Protein AF-A0A7S3U870-F1 (afdb_monomer_lite)

Radius of gyration: 21.46 Å; chains: 1; bounding box: 46×50×50 Å

Structure (mmCIF, N/CA/C/O backbone):
data_AF-A0A7S3U870-F1
#
_entry.id   AF-A0A7S3U870-F1
#
loop_
_atom_site.group_PDB
_atom_site.id
_atom_site.type_symbol
_atom_site.label_atom_id
_atom_site.label_alt_id
_atom_site.label_comp_id
_atom_site.label_asym_id
_atom_site.label_entity_id
_atom_site.label_seq_id
_atom_site.pdbx_PDB_ins_code
_atom_site.Cartn_x
_atom_site.Cartn_y
_atom_site.Cartn_z
_atom_site.occupancy
_atom_site.B_iso_or_equiv
_atom_site.auth_seq_id
_atom_site.auth_comp_id
_atom_site.auth_asym_id
_atom_site.auth_atom_id
_atom_site.pdbx_PDB_model_num
ATOM 1 N N . ASP A 1 1 ? 4.665 -12.815 10.201 1.00 84.38 1 ASP A N 1
ATOM 2 C CA . ASP A 1 1 ? 4.096 -12.796 8.842 1.00 84.38 1 ASP A CA 1
ATOM 3 C C . ASP A 1 1 ? 3.702 -11.361 8.490 1.00 84.38 1 ASP A C 1
ATOM 5 O O . ASP A 1 1 ? 2.930 -10.759 9.233 1.00 84.38 1 ASP A O 1
ATOM 9 N N . VAL A 1 2 ? 4.294 -10.780 7.438 1.00 92.44 2 VAL A N 1
ATOM 10 C CA . VAL A 1 2 ? 4.095 -9.358 7.076 1.00 92.44 2 VAL A CA 1
ATOM 11 C C . VAL A 1 2 ? 2.660 -9.078 6.617 1.00 92.44 2 VAL A C 1
ATOM 13 O O . VAL A 1 2 ? 2.087 -8.047 6.970 1.00 92.44 2 VAL A O 1
ATOM 16 N N . ILE A 1 3 ? 2.046 -10.013 5.889 1.00 92.00 3 ILE A N 1
ATOM 17 C CA . ILE A 1 3 ? 0.680 -9.870 5.385 1.00 92.00 3 ILE A CA 1
ATOM 18 C C . ILE A 1 3 ? -0.306 -9.880 6.550 1.00 92.00 3 ILE A C 1
ATOM 20 O O . ILE A 1 3 ? -1.163 -9.003 6.618 1.00 92.00 3 ILE A O 1
ATOM 24 N N . ALA A 1 4 ? -0.161 -10.799 7.506 1.00 90.31 4 ALA A N 1
ATOM 25 C CA . ALA A 1 4 ? -1.013 -10.843 8.695 1.00 90.31 4 ALA A CA 1
ATOM 26 C C . ALA A 1 4 ? -0.974 -9.528 9.499 1.00 90.31 4 ALA A C 1
ATOM 28 O O . ALA A 1 4 ? -2.022 -9.035 9.919 1.00 90.31 4 ALA A O 1
ATOM 29 N N . SER A 1 5 ? 0.210 -8.924 9.650 1.00 90.88 5 SER A N 1
ATOM 30 C CA . SER A 1 5 ? 0.380 -7.630 10.330 1.00 90.88 5 SER A CA 1
ATOM 31 C C . SER A 1 5 ? -0.327 -6.487 9.588 1.00 90.88 5 SER A C 1
ATOM 33 O O . SER A 1 5 ? -1.092 -5.724 10.186 1.00 90.88 5 SER A O 1
ATOM 35 N N . ILE A 1 6 ? -0.147 -6.405 8.262 1.00 93.56 6 ILE A N 1
ATOM 36 C CA . ILE A 1 6 ? -0.824 -5.408 7.416 1.00 93.56 6 ILE A CA 1
ATOM 37 C C . ILE A 1 6 ? -2.345 -5.588 7.487 1.00 93.56 6 ILE A C 1
ATOM 39 O O . ILE A 1 6 ? -3.065 -4.620 7.726 1.00 93.56 6 ILE A O 1
ATOM 43 N N . ARG A 1 7 ? -2.839 -6.827 7.367 1.00 89.44 7 ARG A N 1
ATOM 44 C CA . ARG A 1 7 ? -4.268 -7.164 7.478 1.00 89.44 7 ARG A CA 1
ATOM 45 C C . ARG A 1 7 ? -4.862 -6.704 8.805 1.00 89.44 7 ARG A C 1
ATOM 47 O O . ARG A 1 7 ? -5.890 -6.026 8.822 1.00 89.44 7 ARG A O 1
ATOM 54 N N . GLN A 1 8 ? -4.206 -7.038 9.917 1.00 88.19 8 GLN A N 1
ATOM 55 C CA . GLN A 1 8 ? -4.649 -6.637 11.250 1.00 88.19 8 GLN A CA 1
ATOM 56 C C . GLN A 1 8 ? -4.755 -5.112 11.359 1.00 88.19 8 GLN A C 1
ATOM 58 O O . GLN A 1 8 ? -5.765 -4.597 11.842 1.00 88.19 8 GLN A O 1
ATOM 63 N N . LYS A 1 9 ? -3.751 -4.385 10.859 1.00 90.44 9 LYS A N 1
ATOM 64 C CA . LYS A 1 9 ? -3.738 -2.922 10.873 1.00 90.44 9 LYS A CA 1
ATOM 65 C C . LYS A 1 9 ? -4.854 -2.320 10.023 1.00 90.44 9 LYS A C 1
ATOM 67 O O . LYS A 1 9 ? -5.570 -1.437 10.500 1.00 90.44 9 LYS A O 1
ATOM 72 N N . CYS A 1 10 ? -5.029 -2.808 8.797 1.00 89.38 10 CYS A N 1
ATOM 73 C CA . CYS A 1 10 ? -6.089 -2.348 7.907 1.00 89.38 10 CYS A CA 1
ATOM 74 C C . CYS A 1 10 ? -7.475 -2.581 8.514 1.00 89.38 10 CYS A C 1
ATOM 76 O O . CYS A 1 10 ? -8.312 -1.682 8.470 1.00 89.38 10 CYS A O 1
ATOM 78 N N . SER A 1 11 ? -7.683 -3.729 9.164 1.00 84.81 11 SER A N 1
ATOM 79 C CA . SER A 1 11 ? -8.928 -4.055 9.866 1.00 84.81 11 SER A CA 1
ATOM 80 C C . SER A 1 11 ? -9.191 -3.113 11.048 1.00 84.81 11 SER A C 1
ATOM 82 O O . SER A 1 11 ? -10.231 -2.454 11.103 1.00 84.81 11 SER A O 1
ATOM 84 N N . GLN A 1 12 ? -8.220 -2.967 11.956 1.00 86.44 12 GLN A N 1
ATOM 85 C CA . GLN A 1 12 ? -8.359 -2.130 13.155 1.00 86.44 12 GLN A CA 1
ATOM 86 C C . GLN A 1 12 ? -8.618 -0.657 12.822 1.00 86.44 12 GLN A C 1
ATO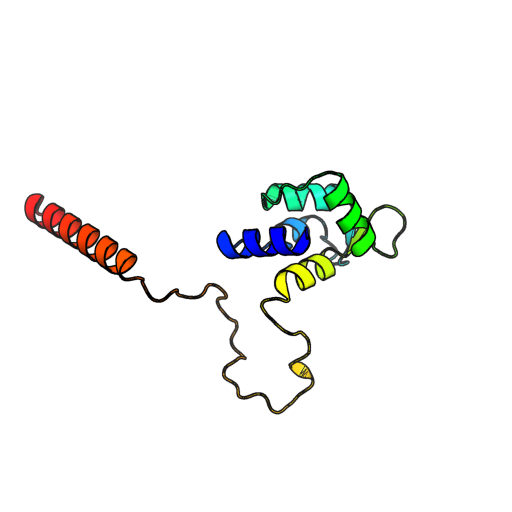M 88 O O . GLN A 1 12 ? -9.401 0.006 13.499 1.00 86.44 12 GLN A O 1
ATOM 93 N N . GLN A 1 13 ? -7.966 -0.147 11.777 1.00 87.75 13 GLN A N 1
ATOM 94 C CA . GLN A 1 13 ? -8.014 1.268 11.405 1.00 87.75 13 GLN A CA 1
ATOM 95 C C . GLN A 1 13 ? -8.967 1.548 10.235 1.00 87.75 13 GLN A C 1
ATOM 97 O O . GLN A 1 13 ? -9.050 2.684 9.773 1.00 87.75 13 GLN A O 1
ATOM 102 N N . ARG A 1 14 ? -9.704 0.530 9.763 1.00 84.50 14 ARG A N 1
ATOM 103 C CA . ARG A 1 14 ? -10.656 0.623 8.642 1.00 84.50 14 ARG A CA 1
ATOM 104 C C . ARG A 1 14 ? -10.036 1.160 7.345 1.00 84.50 14 ARG A C 1
ATOM 106 O O . ARG A 1 14 ? -10.710 1.813 6.545 1.00 84.50 14 ARG A O 1
ATOM 113 N N . ILE A 1 15 ? -8.758 0.864 7.126 1.00 87.81 15 ILE A N 1
ATOM 114 C CA . ILE A 1 15 ? -7.972 1.377 6.002 1.00 87.81 15 ILE A CA 1
ATOM 115 C C . ILE A 1 15 ? -8.276 0.562 4.747 1.00 87.81 15 ILE A C 1
ATOM 117 O O . ILE A 1 15 ? -8.065 -0.647 4.719 1.00 87.81 15 ILE A O 1
ATOM 121 N N . ARG A 1 16 ? -8.688 1.247 3.677 1.00 89.31 16 ARG A N 1
ATOM 122 C CA . ARG A 1 16 ? -8.803 0.670 2.330 1.00 89.31 16 ARG A CA 1
ATOM 123 C C . ARG A 1 16 ? -7.481 0.835 1.596 1.00 89.31 16 ARG A C 1
ATOM 125 O O . ARG A 1 16 ? -7.250 1.851 0.945 1.00 89.31 16 ARG A O 1
ATOM 132 N N . ILE A 1 17 ? -6.592 -0.143 1.739 1.00 91.12 17 ILE A N 1
ATOM 133 C CA . ILE A 1 17 ? -5.203 -0.007 1.282 1.00 91.12 17 ILE A CA 1
ATOM 134 C C . ILE A 1 17 ? -5.083 0.195 -0.240 1.00 91.12 17 ILE A C 1
ATOM 136 O O . ILE A 1 17 ? -4.216 0.937 -0.693 1.00 91.12 17 ILE A O 1
ATOM 140 N N . GLY A 1 18 ? -6.004 -0.378 -1.025 1.00 91.75 18 GLY A N 1
ATOM 141 C CA . GLY A 1 18 ? -6.035 -0.232 -2.483 1.00 91.75 18 GLY A CA 1
ATOM 142 C C . GLY A 1 18 ? -6.234 1.201 -2.987 1.00 91.75 18 GLY A C 1
ATOM 143 O O . GLY A 1 18 ? -5.781 1.529 -4.083 1.00 91.75 18 GLY A O 1
ATOM 144 N N . GL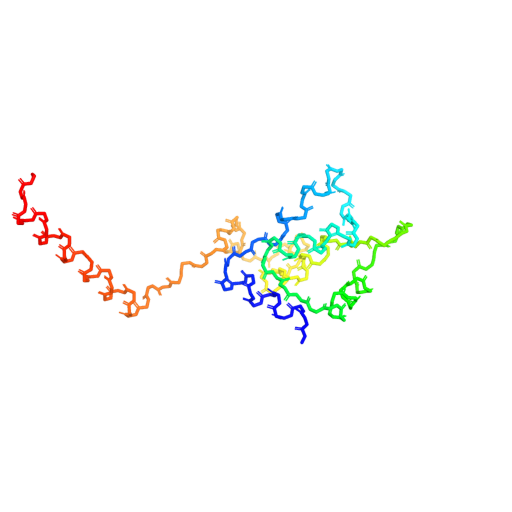U A 1 19 ? -6.855 2.080 -2.193 1.00 92.00 19 GLU A N 1
ATOM 145 C CA . GLU A 1 19 ? -7.069 3.481 -2.581 1.00 92.00 19 GLU A CA 1
ATOM 146 C C . GLU A 1 19 ? -5.739 4.235 -2.732 1.00 92.00 19 GLU A C 1
ATOM 148 O O . GLU A 1 19 ? -5.602 5.049 -3.638 1.00 92.00 19 GLU A O 1
ATOM 153 N N . PHE A 1 20 ? -4.722 3.898 -1.929 1.00 95.44 20 PHE A N 1
ATOM 154 C CA . PHE A 1 20 ? -3.406 4.552 -1.978 1.00 95.44 20 PHE A CA 1
ATOM 155 C C . PHE A 1 20 ? -2.546 4.126 -3.174 1.00 95.44 20 PHE A C 1
ATOM 157 O O . PHE A 1 20 ? -1.513 4.740 -3.434 1.00 95.44 20 PHE A O 1
ATOM 164 N N . PHE A 1 21 ? -2.939 3.074 -3.896 1.00 95.56 21 PHE A N 1
ATOM 165 C CA . PHE A 1 21 ? -2.221 2.597 -5.080 1.00 95.56 21 PHE A CA 1
ATOM 166 C C . PHE A 1 21 ? -2.871 3.046 -6.389 1.00 95.56 21 PHE A C 1
ATOM 168 O O . PHE A 1 21 ? -2.191 3.128 -7.413 1.00 95.56 21 PHE A O 1
ATOM 175 N N . ARG A 1 22 ? -4.173 3.359 -6.366 1.00 92.25 22 ARG A N 1
ATOM 176 C CA . ARG A 1 22 ? -4.954 3.665 -7.571 1.00 92.25 22 ARG A CA 1
ATOM 177 C C . ARG A 1 22 ? -4.390 4.853 -8.354 1.00 92.25 22 ARG A C 1
ATOM 179 O O . ARG A 1 22 ? -4.336 4.788 -9.579 1.00 92.25 22 ARG A O 1
ATOM 186 N N . ASP A 1 23 ? -3.910 5.885 -7.664 1.00 90.44 23 ASP A N 1
ATOM 187 C CA . ASP A 1 23 ? -3.366 7.096 -8.299 1.00 90.44 23 ASP A CA 1
ATOM 188 C C . ASP A 1 23 ? -2.060 6.845 -9.071 1.00 90.44 23 ASP A C 1
ATOM 190 O O . ASP A 1 23 ? -1.731 7.578 -10.011 1.00 90.44 23 ASP A O 1
ATOM 194 N N . PHE A 1 24 ? -1.330 5.784 -8.716 1.00 94.44 24 PHE A N 1
ATOM 195 C CA . PHE A 1 24 ? -0.103 5.370 -9.396 1.00 94.44 24 PHE A CA 1
ATOM 196 C C . PHE A 1 24 ? -0.369 4.491 -10.628 1.00 94.44 24 PHE A C 1
ATOM 198 O O . PHE A 1 24 ? 0.474 4.427 -11.520 1.00 94.44 24 PHE A O 1
ATOM 205 N N . ASP A 1 25 ? -1.548 3.869 -10.724 1.00 93.75 25 ASP A N 1
ATOM 206 C CA . ASP A 1 25 ? -1.964 2.986 -11.822 1.00 93.75 25 ASP A CA 1
ATOM 207 C C . ASP A 1 25 ? -3.081 3.622 -12.670 1.00 93.75 25 ASP A C 1
ATOM 209 O O . ASP A 1 25 ? -4.168 3.067 -12.846 1.00 93.75 25 ASP A O 1
ATOM 213 N N . LYS A 1 26 ? -2.817 4.815 -13.221 1.00 91.38 26 LYS A N 1
ATOM 214 C CA . LYS A 1 26 ? -3.799 5.596 -14.005 1.00 91.38 26 LYS A CA 1
ATOM 215 C C . LYS A 1 26 ? -4.390 4.826 -15.190 1.00 91.38 26 LYS A C 1
ATOM 217 O O . LYS A 1 26 ? -5.555 5.011 -15.530 1.00 91.38 26 LYS A O 1
ATOM 222 N N . LEU A 1 27 ? -3.592 3.946 -15.797 1.00 92.19 27 LEU A N 1
ATOM 223 C CA . LEU A 1 27 ? -3.999 3.103 -16.925 1.00 92.19 27 LEU A CA 1
ATOM 224 C C . LEU A 1 27 ? -4.688 1.803 -16.493 1.00 92.19 27 LEU A C 1
ATOM 226 O O . LEU A 1 27 ? -5.005 0.972 -17.339 1.00 92.19 27 LEU A O 1
ATOM 230 N N . ARG A 1 28 ? -4.928 1.612 -15.190 1.00 91.25 28 ARG A N 1
ATOM 231 C CA . ARG A 1 28 ? -5.586 0.429 -14.624 1.00 91.25 28 ARG A CA 1
ATOM 232 C C . ARG A 1 28 ? -4.916 -0.889 -15.037 1.00 91.25 28 ARG A C 1
ATOM 234 O O . ARG A 1 28 ? -5.603 -1.904 -15.152 1.00 91.25 28 ARG A O 1
ATOM 241 N N . SER A 1 29 ? -3.598 -0.878 -15.202 1.00 92.56 29 SER A N 1
ATOM 242 C CA . SER A 1 29 ? -2.778 -2.024 -15.599 1.00 92.56 29 SER A CA 1
ATOM 243 C C . SER A 1 29 ? -2.682 -3.111 -14.525 1.00 92.56 29 SER A C 1
ATOM 245 O O . SER A 1 29 ? -2.381 -4.256 -14.838 1.00 92.56 29 SER A O 1
ATOM 247 N N . GLY A 1 30 ? -2.940 -2.767 -13.260 1.00 94.19 30 GLY A N 1
ATOM 248 C CA . GLY A 1 30 ? -2.735 -3.651 -12.114 1.00 94.19 30 GLY A CA 1
ATOM 249 C C . GLY A 1 30 ? -1.293 -3.682 -11.604 1.00 94.19 30 GLY A C 1
ATOM 250 O O . GLY A 1 30 ? -1.004 -4.428 -10.666 1.00 94.19 30 GLY A O 1
ATOM 251 N N . TYR A 1 31 ? -0.406 -2.857 -12.174 1.00 95.44 31 TYR A N 1
ATOM 252 C CA . TYR A 1 31 ? 1.013 -2.809 -11.837 1.00 95.44 31 TYR A CA 1
ATOM 253 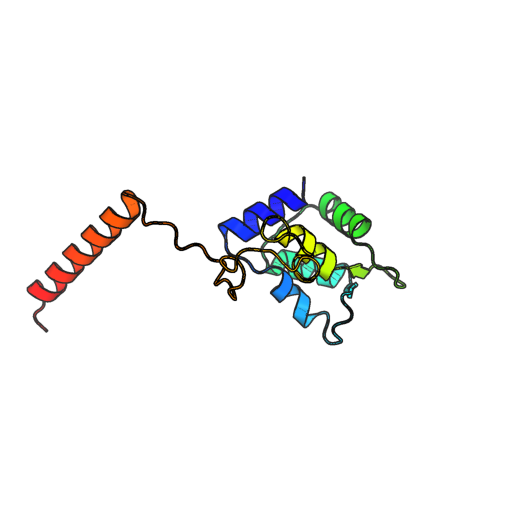C C . TYR A 1 31 ? 1.463 -1.395 -11.478 1.00 95.44 31 TYR A C 1
ATOM 255 O O . TYR A 1 31 ? 1.067 -0.427 -12.120 1.00 95.44 31 TYR A O 1
ATOM 263 N N . ILE A 1 32 ? 2.339 -1.287 -10.483 1.00 97.06 32 ILE A N 1
ATOM 264 C CA . ILE A 1 32 ? 3.020 -0.038 -10.106 1.00 97.06 32 ILE A CA 1
ATOM 265 C C . ILE A 1 32 ? 4.490 -0.334 -9.819 1.00 97.06 32 ILE A C 1
ATOM 267 O O . ILE A 1 32 ? 4.855 -1.494 -9.609 1.00 97.06 32 ILE A O 1
ATOM 271 N N . THR A 1 33 ? 5.348 0.684 -9.822 1.00 97.69 33 THR A N 1
ATOM 272 C CA . THR A 1 33 ? 6.764 0.490 -9.477 1.00 97.69 33 THR A CA 1
ATOM 273 C C . THR A 1 33 ? 6.926 0.158 -7.992 1.00 97.69 33 THR A C 1
ATOM 275 O O . THR A 1 33 ? 6.092 0.530 -7.162 1.00 97.69 33 THR A O 1
ATOM 278 N N . ALA A 1 34 ? 8.031 -0.496 -7.625 1.00 97.31 34 ALA A N 1
ATOM 279 C CA . ALA A 1 34 ? 8.365 -0.757 -6.225 1.00 97.31 34 ALA A CA 1
ATOM 280 C C . ALA A 1 34 ? 8.371 0.536 -5.383 1.00 97.31 34 ALA A C 1
ATOM 282 O O . ALA A 1 34 ? 7.796 0.579 -4.296 1.00 97.31 34 ALA A O 1
ATOM 283 N N . GLY A 1 35 ? 8.937 1.628 -5.906 1.00 97.50 35 GLY A N 1
ATOM 284 C CA . GLY A 1 35 ? 8.937 2.926 -5.223 1.00 97.50 35 GLY A CA 1
ATOM 285 C C . GLY A 1 35 ? 7.526 3.460 -4.949 1.00 97.50 35 GLY A C 1
ATOM 286 O O . GLY A 1 35 ? 7.222 3.852 -3.823 1.00 97.50 35 GLY A O 1
ATOM 287 N N . GLN A 1 36 ? 6.638 3.406 -5.946 1.00 97.81 36 GLN A N 1
ATOM 288 C CA . GLN A 1 36 ? 5.233 3.808 -5.793 1.00 97.81 36 GLN A CA 1
ATOM 289 C C . GLN A 1 36 ? 4.500 2.934 -4.771 1.00 97.81 36 GLN A C 1
ATOM 291 O O . GLN A 1 36 ? 3.761 3.445 -3.929 1.00 97.81 36 GLN A O 1
ATOM 296 N N . PHE A 1 37 ? 4.759 1.626 -4.779 1.00 97.94 37 PHE A N 1
ATOM 297 C CA . PHE A 1 37 ? 4.204 0.710 -3.788 1.00 97.94 37 PHE A CA 1
ATOM 298 C C . PHE A 1 37 ? 4.665 1.046 -2.364 1.00 97.94 37 PHE A C 1
ATOM 300 O O . PHE A 1 37 ? 3.845 1.100 -1.447 1.00 97.94 37 PHE A O 1
ATOM 307 N N . ARG A 1 38 ? 5.953 1.363 -2.166 1.00 97.62 38 ARG A N 1
ATOM 308 C CA . ARG A 1 38 ? 6.475 1.803 -0.860 1.00 97.62 38 ARG A CA 1
ATOM 309 C C . ARG A 1 38 ? 5.790 3.078 -0.374 1.00 97.62 38 ARG A C 1
ATOM 311 O O . ARG A 1 38 ? 5.450 3.175 0.805 1.00 97.62 38 ARG A O 1
ATOM 318 N N . ILE A 1 39 ? 5.580 4.041 -1.272 1.00 97.44 39 ILE A N 1
ATOM 319 C CA . ILE A 1 39 ? 4.870 5.287 -0.962 1.00 97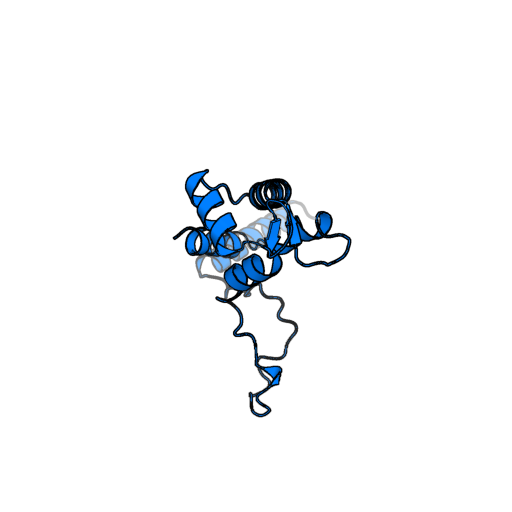.44 39 ILE A CA 1
ATOM 320 C C . ILE A 1 39 ? 3.431 4.981 -0.532 1.00 97.44 39 ILE A C 1
ATOM 322 O O . ILE A 1 39 ? 3.021 5.438 0.534 1.00 97.44 39 ILE A O 1
ATOM 326 N N . GLY A 1 40 ? 2.696 4.159 -1.286 1.00 97.00 40 GLY A N 1
ATOM 327 C CA . GLY A 1 40 ? 1.320 3.787 -0.942 1.00 97.00 40 GLY A CA 1
ATOM 328 C C . GLY A 1 40 ? 1.203 3.074 0.413 1.00 97.00 40 GLY A C 1
ATOM 329 O O . GLY A 1 40 ? 0.334 3.418 1.214 1.00 97.00 40 GLY A O 1
ATOM 330 N N . LEU A 1 41 ? 2.134 2.168 0.742 1.00 96.69 41 LEU A N 1
ATOM 331 C CA . LEU A 1 41 ? 2.211 1.541 2.072 1.00 96.69 41 LEU A CA 1
ATOM 332 C C . LEU A 1 41 ? 2.425 2.577 3.188 1.00 96.69 41 LEU A C 1
ATOM 334 O O . LEU A 1 41 ? 1.733 2.549 4.208 1.00 96.69 41 LEU A O 1
ATOM 338 N N . ASN A 1 42 ? 3.339 3.530 2.986 1.00 95.94 42 ASN A N 1
ATOM 339 C CA . ASN A 1 42 ? 3.598 4.601 3.950 1.00 95.94 42 ASN A CA 1
ATOM 340 C C . ASN A 1 42 ? 2.387 5.537 4.123 1.00 95.94 42 ASN A C 1
ATOM 342 O O . ASN A 1 42 ? 2.090 5.949 5.248 1.00 95.94 42 ASN A O 1
ATOM 346 N N . MET A 1 43 ? 1.663 5.851 3.043 1.00 94.56 43 MET A N 1
ATOM 347 C CA . MET A 1 43 ? 0.421 6.636 3.093 1.00 94.56 43 MET A CA 1
ATOM 348 C C . MET A 1 43 ? -0.669 5.907 3.883 1.00 94.56 43 MET A C 1
ATOM 350 O O . MET A 1 43 ? -1.303 6.511 4.747 1.00 94.56 43 MET A O 1
ATOM 354 N N . ALA A 1 44 ? -0.784 4.589 3.696 1.00 93.12 44 ALA A N 1
ATOM 355 C CA . ALA A 1 44 ? -1.633 3.703 4.492 1.00 93.12 44 ALA A CA 1
ATOM 356 C C . ALA A 1 44 ? -1.126 3.492 5.935 1.00 93.12 44 ALA A C 1
ATOM 358 O O . ALA A 1 44 ? -1.645 2.644 6.661 1.00 93.12 44 ALA A O 1
ATOM 359 N N . LYS A 1 45 ? -0.068 4.203 6.355 1.00 93.69 45 LYS A N 1
ATOM 360 C CA . LYS A 1 45 ? 0.622 4.048 7.646 1.00 93.69 45 LYS A CA 1
ATOM 361 C C . LYS A 1 45 ? 1.105 2.618 7.916 1.00 93.69 45 LYS A C 1
ATOM 363 O O . LYS A 1 45 ? 1.404 2.277 9.060 1.00 93.69 45 LYS A O 1
ATOM 368 N N . CYS A 1 46 ? 1.227 1.783 6.892 1.00 93.56 46 CYS A N 1
ATOM 369 C CA . CYS A 1 46 ? 1.757 0.427 6.967 1.00 93.56 46 CYS A CA 1
ATOM 370 C C . CYS A 1 46 ? 3.283 0.479 6.844 1.00 93.56 46 CYS A C 1
ATOM 372 O O . CYS A 1 46 ? 3.853 0.236 5.784 1.00 93.56 46 CYS A O 1
ATOM 374 N N . VAL A 1 47 ? 3.941 0.861 7.940 1.00 91.38 47 VAL A N 1
ATOM 375 C CA . VAL A 1 47 ? 5.403 0.922 8.011 1.00 91.38 47 VAL A CA 1
ATOM 376 C C . VAL A 1 47 ? 5.942 -0.491 8.200 1.00 91.38 47 VAL A C 1
ATOM 378 O O . VAL A 1 47 ? 5.602 -1.151 9.179 1.00 91.38 47 VAL A O 1
ATOM 381 N N . ILE A 1 48 ? 6.780 -0.929 7.265 1.00 94.69 48 ILE A N 1
ATOM 382 C CA . ILE A 1 48 ? 7.433 -2.240 7.279 1.00 94.69 48 ILE A CA 1
ATOM 383 C C . ILE A 1 48 ? 8.939 -2.084 7.056 1.00 94.69 48 ILE A C 1
ATOM 385 O O . ILE A 1 48 ? 9.405 -1.094 6.473 1.00 94.69 48 ILE A O 1
ATOM 389 N N . SER A 1 49 ? 9.706 -3.062 7.522 1.00 96.69 49 SER A N 1
ATOM 390 C CA . SER A 1 49 ? 11.159 -3.105 7.362 1.00 96.69 49 SER A CA 1
ATOM 391 C C . SER A 1 49 ? 11.580 -3.292 5.897 1.00 96.69 49 SER A C 1
ATOM 393 O O . SER A 1 49 ? 10.785 -3.631 5.017 1.00 96.69 49 SER A O 1
ATOM 395 N N . ALA A 1 50 ? 12.861 -3.054 5.602 1.00 96.31 50 ALA A N 1
ATOM 396 C CA . ALA A 1 50 ? 13.402 -3.257 4.257 1.00 96.31 50 ALA A CA 1
ATOM 397 C C . ALA A 1 50 ? 13.336 -4.730 3.813 1.00 96.31 50 ALA A C 1
ATOM 399 O O . ALA A 1 50 ? 13.030 -5.001 2.653 1.00 96.31 50 ALA A O 1
ATOM 400 N N . SER A 1 51 ? 13.571 -5.669 4.732 1.00 96.88 51 SER A N 1
ATOM 401 C CA . SER A 1 51 ? 13.488 -7.109 4.474 1.00 96.88 51 SER A CA 1
ATOM 402 C C . SER A 1 51 ? 12.055 -7.561 4.195 1.00 96.88 51 SER A C 1
ATOM 404 O O . SER A 1 51 ? 11.821 -8.261 3.214 1.00 96.88 51 SER A O 1
ATOM 406 N N . GLU A 1 52 ? 11.082 -7.111 4.991 1.00 96.88 52 GLU A N 1
ATOM 407 C CA . GLU A 1 52 ? 9.658 -7.386 4.754 1.00 96.88 52 GLU A CA 1
ATOM 408 C C . GLU A 1 52 ? 9.177 -6.798 3.428 1.00 96.88 52 GLU A C 1
ATOM 410 O O . GLU A 1 52 ? 8.439 -7.441 2.686 1.00 96.88 52 GLU A O 1
ATOM 415 N N . PHE A 1 53 ? 9.626 -5.587 3.098 1.00 97.50 53 PHE A N 1
ATOM 416 C CA . PHE A 1 53 ? 9.301 -4.974 1.820 1.00 97.50 53 PHE A CA 1
ATOM 417 C C . PHE A 1 53 ? 9.867 -5.773 0.646 1.00 97.50 53 PHE A C 1
ATOM 419 O O . PHE A 1 53 ? 9.144 -6.024 -0.314 1.00 97.50 53 PHE A O 1
ATOM 426 N N . LYS A 1 54 ? 11.122 -6.232 0.737 1.00 96.44 54 LYS A N 1
ATOM 427 C CA . LYS A 1 54 ? 11.723 -7.106 -0.278 1.00 96.44 54 LYS A CA 1
ATOM 428 C C . LYS A 1 54 ? 10.925 -8.402 -0.441 1.00 96.44 54 LYS A C 1
ATOM 430 O O . LYS A 1 54 ? 10.631 -8.788 -1.566 1.00 96.44 54 LYS A O 1
ATOM 435 N N . LEU A 1 55 ? 10.496 -9.013 0.665 1.00 95.75 55 LEU A N 1
ATOM 436 C CA . LEU A 1 55 ? 9.654 -10.210 0.631 1.00 95.75 55 LEU A CA 1
ATOM 437 C C . LEU A 1 55 ? 8.339 -9.965 -0.128 1.00 95.75 55 LEU A C 1
ATOM 439 O O . LEU A 1 55 ? 7.945 -10.791 -0.949 1.00 95.75 55 LEU A O 1
ATOM 443 N N . LEU A 1 56 ? 7.679 -8.823 0.094 1.00 96.19 56 LEU A N 1
ATOM 444 C CA . LEU A 1 56 ? 6.479 -8.452 -0.663 1.00 96.19 56 LEU A CA 1
ATOM 445 C C . LEU A 1 56 ? 6.776 -8.250 -2.154 1.00 96.19 56 LEU A C 1
ATOM 447 O O . LEU A 1 56 ? 5.996 -8.706 -2.990 1.00 96.19 56 LEU A O 1
ATOM 451 N N . LEU A 1 57 ? 7.893 -7.600 -2.497 1.00 96.00 57 LEU A N 1
ATOM 452 C CA . LEU A 1 57 ? 8.290 -7.404 -3.896 1.00 96.00 57 LEU A CA 1
ATOM 453 C C . LEU A 1 57 ? 8.520 -8.732 -4.617 1.00 96.00 57 LEU A C 1
ATOM 455 O O . LEU A 1 57 ? 8.087 -8.882 -5.756 1.00 96.00 57 LEU A O 1
ATOM 459 N N . ASP A 1 58 ? 9.166 -9.690 -3.956 1.00 95.00 58 ASP A N 1
ATOM 460 C CA . ASP A 1 58 ? 9.428 -11.007 -4.532 1.00 95.00 58 ASP A CA 1
ATOM 461 C C . ASP A 1 58 ? 8.144 -11.842 -4.650 1.00 95.00 58 ASP A C 1
ATOM 463 O O . ASP A 1 58 ? 7.935 -12.506 -5.663 1.00 95.00 58 ASP A O 1
ATOM 467 N N . THR A 1 59 ? 7.241 -11.740 -3.670 1.00 94.50 59 THR A N 1
ATOM 468 C CA . THR A 1 59 ? 5.965 -12.480 -3.651 1.00 94.50 59 THR A CA 1
ATOM 469 C C . THR A 1 59 ? 4.988 -11.984 -4.721 1.00 94.50 59 THR A C 1
ATOM 471 O O . THR A 1 59 ? 4.337 -12.779 -5.393 1.00 94.50 59 THR A O 1
ATOM 474 N N . PHE A 1 60 ? 4.888 -10.665 -4.910 1.00 95.44 60 PHE A N 1
ATOM 475 C CA . PHE A 1 60 ? 3.924 -10.040 -5.822 1.00 95.44 60 PHE A CA 1
ATOM 476 C C . PHE A 1 60 ? 4.590 -9.453 -7.072 1.00 95.44 60 PHE A C 1
ATOM 478 O O . PHE A 1 60 ? 4.070 -8.508 -7.668 1.00 95.44 60 PHE A O 1
ATOM 485 N N . ARG A 1 61 ? 5.743 -9.985 -7.486 1.00 95.44 61 ARG A N 1
ATOM 486 C CA . ARG A 1 61 ? 6.505 -9.488 -8.641 1.00 95.44 61 ARG A CA 1
ATOM 487 C C . ARG A 1 61 ? 5.667 -9.505 -9.923 1.00 95.44 61 ARG A C 1
ATOM 489 O O . ARG A 1 61 ? 5.050 -10.514 -10.261 1.00 95.44 61 ARG A O 1
ATOM 496 N N . ALA A 1 62 ? 5.653 -8.397 -10.663 1.00 93.50 62 ALA A N 1
ATOM 497 C CA . ALA A 1 62 ? 4.969 -8.322 -11.953 1.00 93.50 62 ALA A CA 1
ATOM 498 C C . ALA A 1 62 ? 5.839 -8.890 -13.094 1.00 93.50 62 ALA A C 1
ATOM 500 O O . ALA A 1 62 ? 7.057 -8.706 -13.072 1.00 93.50 62 ALA A O 1
ATOM 501 N N . PRO A 1 63 ? 5.243 -9.509 -14.133 1.00 89.88 63 PRO A N 1
ATOM 502 C CA . PRO A 1 63 ? 5.959 -9.997 -15.316 1.00 89.88 63 PRO A CA 1
ATOM 503 C C . PRO A 1 63 ? 6.281 -8.847 -16.290 1.00 89.88 63 PRO A C 1
ATOM 505 O O . PRO A 1 63 ? 5.951 -8.895 -17.472 1.00 89.88 63 PRO A O 1
A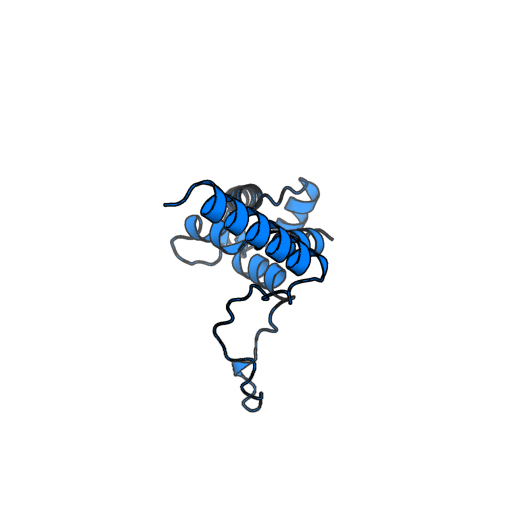TOM 508 N N . LYS A 1 64 ? 6.869 -7.759 -15.786 1.00 83.56 64 LYS A N 1
ATOM 509 C CA . LYS A 1 64 ? 7.195 -6.547 -16.547 1.00 83.56 64 LYS A CA 1
ATOM 510 C C . LYS A 1 64 ? 8.668 -6.208 -16.353 1.00 83.56 64 LYS A C 1
ATOM 512 O O . LYS A 1 64 ? 9.230 -6.489 -15.300 1.00 83.56 64 LYS A O 1
ATOM 517 N N . ALA A 1 65 ? 9.286 -5.588 -17.357 1.00 81.06 65 ALA A N 1
ATOM 518 C CA . ALA A 1 65 ? 10.645 -5.076 -17.223 1.00 81.06 65 ALA A CA 1
ATOM 519 C C . ALA A 1 65 ? 10.739 -4.064 -16.060 1.00 81.06 65 ALA A C 1
ATOM 521 O O . ALA A 1 65 ? 9.877 -3.191 -15.902 1.00 81.06 65 ALA A O 1
ATOM 522 N N . GLY A 1 66 ? 11.795 -4.188 -15.255 1.00 87.44 66 GLY A N 1
ATOM 523 C CA . GLY A 1 66 ? 12.014 -3.392 -14.045 1.00 87.44 66 GLY A CA 1
ATOM 524 C C . GLY A 1 66 ? 11.274 -3.912 -12.806 1.00 87.44 66 GLY A C 1
ATOM 525 O O . GLY A 1 66 ? 10.521 -4.881 -12.855 1.00 87.44 66 GLY A O 1
ATOM 526 N N . GLU A 1 67 ? 11.483 -3.253 -11.667 1.00 91.62 67 GLU A N 1
ATOM 527 C CA . GLU A 1 67 ? 10.858 -3.642 -10.398 1.00 91.62 67 GLU A CA 1
ATOM 528 C C . GLU A 1 67 ? 9.427 -3.105 -10.294 1.00 91.62 67 GLU A C 1
ATOM 530 O O . GLU A 1 67 ? 9.177 -2.000 -9.803 1.00 91.62 67 GLU A O 1
ATOM 535 N N . HIS A 1 68 ? 8.481 -3.909 -10.775 1.00 96.25 68 HIS A N 1
ATOM 536 C CA . HIS A 1 68 ? 7.048 -3.659 -10.660 1.00 96.25 68 HIS A CA 1
ATOM 537 C C . HIS A 1 68 ? 6.368 -4.713 -9.792 1.00 96.25 68 HIS A C 1
ATOM 539 O O . HIS A 1 68 ? 6.790 -5.870 -9.738 1.00 96.25 68 HIS A O 1
ATOM 545 N N . ILE A 1 69 ? 5.271 -4.311 -9.157 1.00 97.25 69 ILE A N 1
ATOM 546 C CA . ILE A 1 69 ? 4.479 -5.162 -8.275 1.00 97.25 69 ILE A CA 1
ATOM 547 C C . ILE A 1 69 ? 3.028 -5.252 -8.745 1.00 97.25 69 ILE A C 1
ATOM 549 O O . ILE A 1 69 ? 2.445 -4.272 -9.216 1.00 97.25 69 ILE A O 1
ATOM 553 N N . LYS A 1 70 ? 2.437 -6.434 -8.581 1.00 97.00 70 LYS A N 1
ATOM 554 C CA . LYS A 1 70 ? 1.028 -6.753 -8.830 1.00 97.00 70 LYS A CA 1
ATOM 555 C C . LYS A 1 70 ? 0.186 -6.278 -7.645 1.00 97.00 70 LYS A C 1
ATOM 557 O O . LYS A 1 70 ? -0.294 -7.072 -6.841 1.00 97.00 70 LYS A O 1
ATOM 562 N N . TRP A 1 71 ? 0.044 -4.959 -7.506 1.00 96.06 71 TRP A N 1
ATOM 563 C CA . TRP A 1 71 ? -0.575 -4.347 -6.322 1.00 96.06 71 TRP A CA 1
ATOM 564 C C . TRP A 1 71 ? -2.024 -4.799 -6.098 1.00 96.06 71 TRP A C 1
ATOM 566 O O . TRP A 1 71 ? -2.462 -4.865 -4.954 1.00 96.06 71 TRP A O 1
ATOM 576 N N . ARG A 1 72 ? -2.757 -5.151 -7.165 1.00 93.44 72 ARG A N 1
ATOM 577 C CA . ARG A 1 72 ? -4.122 -5.687 -7.047 1.00 93.44 72 ARG A CA 1
ATOM 578 C C . ARG A 1 72 ? -4.157 -7.053 -6.387 1.00 93.44 72 ARG A C 1
ATOM 580 O O . ARG A 1 72 ? -4.965 -7.244 -5.494 1.00 93.44 72 ARG A O 1
ATOM 587 N N . GLU A 1 73 ? -3.259 -7.957 -6.775 1.00 93.06 73 GLU A N 1
ATOM 588 C CA . GLU A 1 73 ? -3.142 -9.269 -6.128 1.00 93.06 73 GLU A CA 1
ATOM 589 C C . GLU A 1 73 ? -2.713 -9.120 -4.666 1.00 93.06 73 GLU A C 1
ATOM 591 O O . GLU A 1 73 ? -3.233 -9.806 -3.795 1.00 93.06 73 GLU A O 1
ATOM 596 N N . PHE A 1 74 ? -1.814 -8.175 -4.374 1.00 95.38 74 PHE A N 1
ATOM 597 C CA . PHE A 1 74 ? -1.479 -7.833 -2.993 1.00 95.38 74 PHE A CA 1
ATOM 598 C C . PHE A 1 74 ? -2.714 -7.371 -2.203 1.00 95.38 74 PHE A C 1
ATOM 600 O O . PHE A 1 74 ? -2.951 -7.873 -1.106 1.00 95.38 74 PHE A O 1
ATOM 607 N N . CYS A 1 75 ? -3.510 -6.445 -2.749 1.00 92.69 75 CYS A N 1
ATOM 608 C CA . CYS A 1 75 ? -4.748 -5.994 -2.110 1.00 92.69 75 CYS A CA 1
ATOM 609 C C . CYS A 1 75 ? -5.742 -7.136 -1.936 1.00 92.69 75 CYS A C 1
ATOM 611 O O . CYS A 1 75 ? -6.269 -7.289 -0.845 1.00 92.69 75 CYS A O 1
ATOM 613 N N . ASP A 1 76 ? -5.927 -7.969 -2.960 1.00 88.25 76 ASP A N 1
ATOM 614 C CA . ASP A 1 76 ? -6.799 -9.137 -2.896 1.00 88.25 76 ASP A CA 1
ATOM 615 C C . ASP A 1 76 ? -6.398 -10.051 -1.745 1.00 88.25 76 ASP A C 1
ATOM 617 O O . ASP A 1 76 ? -7.252 -10.422 -0.957 1.00 88.25 76 ASP A O 1
ATOM 621 N N . VAL A 1 77 ? -5.106 -10.353 -1.593 1.00 89.44 77 VAL A N 1
ATOM 622 C CA . VAL A 1 77 ? -4.607 -11.166 -0.480 1.00 89.44 77 VAL A CA 1
ATOM 623 C C . VAL A 1 77 ? -4.835 -10.451 0.852 1.00 89.44 77 VAL A C 1
ATOM 625 O O . VAL A 1 77 ? -5.286 -11.074 1.810 1.00 89.44 77 VAL A O 1
ATOM 628 N N . VAL A 1 78 ? -4.562 -9.152 0.970 1.00 89.12 78 VAL A N 1
ATOM 629 C CA . VAL A 1 78 ? -4.849 -8.405 2.210 1.00 89.12 78 VAL A CA 1
ATOM 630 C C . VAL A 1 78 ? -6.354 -8.430 2.536 1.00 89.12 78 VAL A C 1
ATOM 632 O O . VAL A 1 78 ? -6.726 -8.595 3.697 1.00 89.12 78 VAL A O 1
ATOM 635 N N . ASP A 1 79 ? -7.211 -8.391 1.523 1.00 77.56 79 ASP A N 1
ATOM 636 C CA . ASP A 1 79 ? -8.667 -8.383 1.656 1.00 77.56 79 ASP A CA 1
ATOM 637 C C . ASP A 1 79 ? -9.286 -9.800 1.731 1.00 77.56 79 ASP A C 1
ATOM 639 O O . ASP A 1 79 ? -10.431 -9.935 2.151 1.00 77.56 79 ASP A O 1
ATOM 643 N N . GLU A 1 80 ? -8.560 -10.875 1.394 1.00 67.56 80 GLU A N 1
ATOM 644 C CA . GLU A 1 80 ? -9.080 -12.255 1.253 1.00 67.56 80 GLU A CA 1
ATOM 645 C C . GLU A 1 80 ? -9.612 -12.855 2.563 1.00 67.56 80 GLU A C 1
ATOM 647 O O . GLU A 1 80 ? -10.458 -13.746 2.553 1.00 67.56 80 GLU A O 1
ATOM 652 N N . VAL A 1 81 ? -9.219 -12.309 3.717 1.00 50.84 81 VAL A N 1
ATOM 653 C CA . VAL A 1 81 ? -9.850 -12.658 5.005 1.00 50.84 81 VAL A CA 1
ATOM 654 C C . VAL A 1 81 ? -11.334 -12.231 5.048 1.00 50.84 81 VAL A C 1
ATOM 656 O O . VAL A 1 81 ? -12.075 -12.677 5.920 1.00 50.84 81 VAL A O 1
ATOM 659 N N . PHE A 1 82 ? -11.797 -11.422 4.088 1.00 47.34 82 PHE A N 1
ATOM 660 C CA . PHE A 1 82 ? -13.144 -10.854 4.042 1.00 47.34 82 PHE A CA 1
ATOM 661 C C . PHE A 1 82 ? -14.019 -11.330 2.871 1.00 47.34 82 PHE A C 1
ATOM 663 O O . PHE A 1 82 ? -15.219 -11.069 2.906 1.00 47.34 82 PHE A O 1
ATOM 670 N N . THR A 1 83 ? -13.489 -12.057 1.875 1.00 44.12 83 THR A N 1
ATOM 671 C CA . THR A 1 83 ? -14.310 -12.639 0.788 1.00 44.12 83 THR A CA 1
ATOM 672 C C . THR A 1 83 ? -13.552 -13.733 0.030 1.00 44.12 83 THR A C 1
ATOM 674 O O . THR A 1 83 ? -12.495 -13.463 -0.536 1.00 44.12 83 THR A O 1
ATOM 677 N N . LYS A 1 84 ? -14.111 -14.950 -0.064 1.00 40.56 84 LYS A N 1
ATOM 678 C CA . LYS A 1 84 ? -13.666 -15.939 -1.063 1.00 40.56 84 LYS A CA 1
ATOM 679 C C . LYS A 1 84 ? -14.042 -15.423 -2.456 1.00 40.56 84 LYS A C 1
ATOM 681 O O . LYS A 1 84 ? -15.218 -15.195 -2.720 1.00 40.56 84 LYS A O 1
ATOM 686 N N . LYS A 1 85 ? -13.072 -15.247 -3.357 1.00 41.72 85 LYS A N 1
ATOM 687 C CA . LYS A 1 85 ? -13.350 -15.001 -4.785 1.00 41.72 85 LYS A CA 1
ATOM 688 C C . LYS A 1 85 ? -13.901 -16.277 -5.443 1.00 41.72 85 LYS A C 1
ATOM 690 O O . LYS A 1 85 ? -13.409 -17.363 -5.147 1.00 41.72 85 LYS A O 1
ATOM 695 N N . GLY A 1 86 ? -14.894 -16.149 -6.334 1.00 43.66 86 GLY A N 1
ATOM 696 C CA . GLY A 1 86 ? -15.496 -17.267 -7.079 1.00 43.66 86 GLY A CA 1
ATOM 697 C C . GLY A 1 86 ? -16.950 -17.625 -6.729 1.00 43.66 86 GLY A C 1
ATOM 698 O O . GLY A 1 86 ? -17.399 -18.711 -7.102 1.00 43.66 86 GLY A O 1
ATOM 699 N N . LEU A 1 87 ? -17.702 -16.759 -6.034 1.00 46.91 87 LEU A N 1
ATOM 700 C CA . LEU A 1 87 ? -19.137 -16.994 -5.792 1.00 46.91 87 LEU A CA 1
ATOM 701 C C . LEU A 1 87 ? -19.967 -16.972 -7.088 1.00 46.91 87 LEU A C 1
ATOM 703 O O . LEU A 1 87 ? -21.020 -17.593 -7.145 1.00 46.91 87 LEU A O 1
ATOM 707 N N . GLU A 1 88 ? -19.490 -16.324 -8.150 1.00 49.41 88 GLU A N 1
ATOM 708 C CA . GLU A 1 88 ? -20.206 -16.199 -9.423 1.00 49.41 88 GLU A CA 1
ATOM 709 C C . GLU A 1 88 ? -20.340 -17.514 -10.215 1.00 49.41 88 GLU A C 1
ATOM 711 O O . GLU A 1 88 ? -21.084 -17.565 -11.192 1.00 49.41 88 GLU A O 1
ATOM 716 N N . LYS A 1 89 ? -19.632 -18.582 -9.816 1.00 50.12 89 LYS A N 1
ATOM 717 C CA . LYS A 1 89 ? -19.667 -19.896 -10.486 1.00 50.12 89 LYS A CA 1
ATOM 718 C C . LYS A 1 89 ? -20.549 -20.942 -9.796 1.00 50.12 89 LYS A C 1
ATOM 720 O O . LYS A 1 89 ? -20.665 -22.045 -10.322 1.00 50.12 89 LYS A O 1
ATOM 725 N N . ASN A 1 90 ? -21.178 -20.622 -8.664 1.00 38.62 90 ASN A N 1
ATOM 726 C CA . ASN A 1 90 ? -22.086 -21.532 -7.962 1.00 38.62 90 ASN A CA 1
ATOM 727 C C . ASN A 1 90 ? -23.457 -20.862 -7.804 1.00 38.62 90 ASN A C 1
ATOM 729 O O . ASN A 1 90 ? -23.591 -19.887 -7.076 1.00 38.62 90 ASN A O 1
ATOM 733 N N . VAL A 1 91 ? -24.463 -21.374 -8.519 1.00 42.97 91 VAL A N 1
ATOM 734 C CA . VAL A 1 91 ? -25.813 -20.781 -8.636 1.00 42.97 91 VAL A CA 1
ATOM 735 C C . VAL A 1 91 ? -26.701 -21.025 -7.401 1.00 42.97 91 VAL A C 1
ATOM 737 O O . VAL A 1 91 ? -27.782 -20.460 -7.319 1.00 42.97 91 VAL A O 1
ATOM 740 N N . ASP A 1 92 ? -26.239 -21.756 -6.385 1.00 46.94 92 ASP A N 1
ATOM 741 C CA . ASP A 1 92 ? -27.008 -22.005 -5.154 1.00 46.94 92 ASP A CA 1
ATOM 742 C C . ASP A 1 92 ? -26.277 -21.492 -3.912 1.00 46.94 92 ASP A C 1
ATOM 744 O O . ASP A 1 92 ? -25.734 -22.246 -3.104 1.00 46.94 92 ASP A O 1
ATOM 748 N N . ILE A 1 93 ? -26.245 -20.171 -3.759 1.00 45.56 93 ILE A N 1
ATOM 749 C CA . ILE A 1 93 ? -25.817 -19.538 -2.513 1.00 45.56 93 ILE A CA 1
ATOM 750 C C . ILE A 1 93 ? -26.991 -18.693 -2.042 1.00 45.56 93 ILE A C 1
ATOM 752 O O . ILE A 1 93 ? -27.427 -17.770 -2.731 1.00 45.56 93 ILE A O 1
ATOM 756 N N . THR A 1 94 ? -27.540 -19.047 -0.881 1.00 39.62 94 THR A N 1
ATOM 757 C CA . THR A 1 94 ? -28.607 -18.302 -0.210 1.00 39.62 94 THR A CA 1
ATOM 758 C C . THR A 1 94 ? -28.256 -16.814 -0.176 1.00 39.62 94 THR A C 1
ATOM 760 O O . THR A 1 94 ? -27.201 -16.437 0.330 1.00 39.62 94 THR A O 1
ATOM 763 N N . LEU A 1 95 ? -29.145 -15.988 -0.739 1.00 40.59 95 LEU A N 1
ATOM 764 C CA . LEU A 1 95 ? -28.985 -14.561 -1.065 1.00 40.59 95 LEU A CA 1
ATOM 765 C C . LEU A 1 95 ? -28.792 -13.606 0.138 1.00 40.59 95 LEU A C 1
ATOM 767 O O . LEU A 1 95 ? -29.093 -12.417 0.029 1.00 40.59 95 LEU A O 1
ATOM 771 N N . ASP A 1 96 ? -28.272 -14.073 1.272 1.00 43.34 96 ASP A N 1
ATOM 772 C CA . ASP A 1 96 ? -27.934 -13.199 2.403 1.00 43.34 96 ASP A CA 1
ATOM 773 C C . ASP A 1 96 ? -26.594 -12.461 2.189 1.00 43.34 96 ASP A C 1
ATOM 775 O O . ASP A 1 96 ? -26.411 -11.343 2.672 1.00 43.34 96 ASP A O 1
ATOM 779 N N . ASP A 1 97 ? -25.698 -13.011 1.359 1.00 44.75 97 ASP A N 1
ATOM 780 C CA . ASP A 1 97 ? -24.339 -12.480 1.152 1.00 44.75 97 ASP A CA 1
ATOM 781 C C . ASP A 1 97 ? -24.206 -11.484 -0.019 1.00 44.75 97 ASP A C 1
ATOM 783 O O . ASP A 1 97 ? -23.165 -10.850 -0.200 1.00 44.75 97 ASP A O 1
ATOM 787 N N . ALA A 1 98 ? -25.263 -11.284 -0.813 1.00 39.06 98 ALA A N 1
ATOM 788 C CA . ALA A 1 98 ? -25.231 -10.486 -2.044 1.00 39.06 98 ALA A CA 1
ATOM 789 C C . ALA A 1 98 ? -25.602 -9.001 -1.848 1.00 39.06 98 ALA A C 1
ATOM 791 O O . ALA A 1 98 ? -26.266 -8.395 -2.693 1.00 39.06 98 ALA A O 1
ATOM 792 N N . ARG A 1 99 ? -25.184 -8.369 -0.745 1.00 34.16 99 ARG A N 1
ATOM 793 C CA . ARG A 1 99 ? -25.249 -6.900 -0.627 1.00 34.16 99 ARG A CA 1
ATOM 794 C C . ARG A 1 99 ? -23.908 -6.285 -0.987 1.00 34.16 99 ARG A C 1
ATOM 796 O O . ARG A 1 99 ? -22.864 -6.804 -0.605 1.00 34.16 99 ARG A O 1
ATOM 803 N N . THR A 1 100 ? -23.947 -5.098 -1.601 1.00 43.44 100 THR A N 1
ATOM 804 C CA . THR A 1 100 ? -22.870 -4.104 -1.496 1.00 43.44 100 THR A CA 1
ATOM 805 C C . THR A 1 100 ? -22.644 -3.858 -0.014 1.00 43.44 100 THR A C 1
ATOM 807 O O . THR A 1 100 ? -23.319 -3.037 0.614 1.00 43.44 100 THR A O 1
ATOM 810 N N . ASN A 1 101 ? -21.779 -4.663 0.586 1.00 40.94 101 ASN A N 1
ATOM 811 C CA . ASN A 1 101 ? -21.640 -4.661 2.015 1.00 40.94 101 ASN A CA 1
ATOM 812 C C . ASN A 1 101 ? -20.980 -3.319 2.351 1.00 40.94 101 ASN A C 1
ATOM 814 O O . ASN A 1 101 ? -19.889 -2.988 1.884 1.00 40.94 101 ASN A O 1
ATOM 818 N N . ARG A 1 102 ? -21.673 -2.478 3.121 1.00 43.53 102 ARG A N 1
ATOM 819 C CA . ARG A 1 102 ? -20.992 -1.468 3.926 1.00 43.53 102 ARG A CA 1
ATOM 820 C C . ARG A 1 102 ? -20.108 -2.284 4.874 1.00 43.53 102 ARG A C 1
ATOM 822 O O . ARG A 1 102 ? -20.562 -2.636 5.954 1.00 43.53 102 ARG A O 1
ATOM 829 N N . ILE A 1 103 ? -18.889 -2.636 4.448 1.00 43.22 103 ILE A N 1
ATOM 830 C CA . ILE A 1 103 ? -17.968 -3.541 5.165 1.00 43.22 103 ILE A CA 1
ATOM 831 C C . ILE A 1 103 ? -17.338 -2.829 6.365 1.00 43.22 103 ILE A C 1
ATOM 833 O O . ILE A 1 103 ? -16.131 -2.785 6.545 1.00 43.22 103 ILE A O 1
ATOM 837 N N . TYR A 1 104 ? -18.146 -2.189 7.189 1.00 40.34 104 TYR A N 1
ATOM 838 C CA . TYR A 1 104 ? -17.737 -1.775 8.511 1.00 40.34 104 TYR A CA 1
ATOM 839 C C . TYR A 1 104 ? -18.849 -2.258 9.406 1.00 40.34 104 TYR A C 1
ATOM 841 O O . TYR A 1 104 ? -19.902 -1.627 9.498 1.00 40.34 104 TYR A O 1
ATOM 849 N N . GLY A 1 105 ? -18.621 -3.433 9.996 1.00 42.03 105 GLY A N 1
ATOM 850 C CA . GLY A 1 105 ? -19.530 -4.021 10.958 1.00 42.03 105 GLY A CA 1
ATOM 851 C C . GLY A 1 105 ? -19.985 -2.940 11.926 1.00 42.03 105 GLY A C 1
ATOM 852 O O . GLY A 1 105 ? -19.169 -2.275 12.574 1.00 42.03 105 GLY A O 1
ATOM 853 N N . ARG A 1 106 ? -21.300 -2.748 12.006 1.00 47.03 106 ARG A N 1
ATOM 854 C CA . ARG A 1 106 ? -21.900 -2.148 13.185 1.00 47.03 106 ARG A CA 1
ATOM 855 C C . ARG A 1 106 ? -21.569 -3.120 14.310 1.00 47.03 106 ARG A C 1
ATOM 857 O O . ARG A 1 106 ? -22.259 -4.120 14.471 1.00 47.03 106 ARG A O 1
ATOM 864 N N . GLN A 1 107 ? -20.469 -2.892 15.027 1.00 54.81 107 GLN A N 1
ATOM 865 C CA . GLN A 1 107 ? -20.252 -3.600 16.281 1.00 54.81 107 GLN A CA 1
ATOM 866 C C . GLN A 1 107 ? -21.490 -3.315 17.131 1.00 54.81 107 GLN A C 1
ATOM 868 O O . GLN A 1 107 ? -21.898 -2.157 17.266 1.00 54.81 107 GLN A O 1
ATOM 873 N N . ALA A 1 108 ? -22.154 -4.367 17.615 1.00 59.88 108 ALA A N 1
ATOM 874 C CA . ALA A 1 108 ? -23.220 -4.184 18.585 1.00 59.88 108 ALA A CA 1
ATOM 875 C C . ALA A 1 108 ? -22.622 -3.381 19.744 1.00 59.88 108 ALA A C 1
ATOM 877 O O . ALA A 1 108 ? -21.573 -3.765 20.260 1.00 59.88 108 ALA A O 1
ATOM 878 N N . ALA A 1 109 ? -23.241 -2.247 20.088 1.00 60.94 109 ALA A N 1
ATOM 879 C CA . ALA A 1 109 ? -22.716 -1.352 21.112 1.00 60.94 109 ALA A CA 1
ATOM 880 C C . ALA A 1 109 ? -22.381 -2.164 22.370 1.00 60.94 109 ALA A C 1
ATOM 882 O O . ALA A 1 109 ? -23.264 -2.819 22.942 1.00 60.94 109 ALA A O 1
ATOM 883 N N . SER A 1 110 ? -21.109 -2.149 22.772 1.00 74.69 110 SER A N 1
ATOM 884 C CA . SER A 1 110 ? -20.668 -2.828 23.982 1.00 74.69 110 SER A CA 1
ATOM 885 C C . SER A 1 110 ? -21.365 -2.212 25.199 1.00 74.69 110 SER A C 1
ATOM 887 O O . SER A 1 110 ? -21.914 -1.107 25.144 1.00 74.69 110 SER A O 1
ATOM 889 N N . LYS A 1 111 ? -21.344 -2.904 26.344 1.00 78.12 111 LYS A N 1
ATOM 890 C CA . LYS A 1 111 ? -21.862 -2.329 27.600 1.00 78.12 111 LYS A CA 1
ATOM 891 C C . LYS A 1 111 ? -21.170 -1.003 27.948 1.00 78.12 111 LYS A C 1
ATOM 893 O O . LYS A 1 111 ? -21.786 -0.144 28.570 1.00 78.12 111 LYS A O 1
ATOM 898 N N . VAL A 1 112 ? -19.914 -0.842 27.531 1.00 80.94 112 VAL A N 1
ATOM 899 C CA . VAL A 1 112 ? -19.137 0.387 27.712 1.00 80.94 112 VAL A CA 1
ATOM 900 C C . VAL A 1 112 ? -19.645 1.481 26.773 1.00 80.94 112 VAL A C 1
ATOM 902 O O . VAL A 1 112 ? -19.939 2.576 27.241 1.00 80.94 112 VAL A O 1
ATOM 905 N N . ASP A 1 113 ? -19.857 1.170 25.492 1.00 78.56 113 ASP A N 1
ATOM 906 C CA . ASP A 1 113 ? -20.370 2.138 24.511 1.00 78.56 113 ASP A CA 1
ATOM 907 C C . ASP A 1 113 ? -21.749 2.671 24.912 1.00 78.56 113 ASP A C 1
ATOM 909 O O . ASP A 1 113 ? -22.002 3.871 24.830 1.00 78.56 113 ASP A O 1
ATOM 913 N N . LYS A 1 114 ? -22.627 1.794 25.419 1.00 84.25 114 LYS A N 1
ATOM 914 C CA . LYS A 1 114 ? -23.953 2.190 25.921 1.00 84.25 114 LYS A CA 1
ATOM 915 C C . LYS A 1 114 ? -23.851 3.155 27.105 1.00 84.25 114 LYS A C 1
ATOM 917 O O . LYS A 1 114 ? -24.509 4.189 27.088 1.00 84.25 114 LYS A O 1
ATOM 922 N N . LYS A 1 115 ? -22.968 2.875 28.072 1.00 88.38 115 LYS A N 1
ATOM 923 C CA . LYS A 1 115 ? -22.722 3.769 29.218 1.00 88.38 115 LYS A CA 1
ATOM 924 C C . LYS A 1 115 ? -22.158 5.124 28.796 1.00 88.38 115 LYS A C 1
ATOM 926 O O . LYS A 1 115 ? -22.553 6.145 29.351 1.00 88.38 115 LYS A O 1
ATOM 931 N N . ILE A 1 116 ? -21.245 5.146 27.824 1.00 88.75 116 ILE A N 1
ATOM 932 C CA . ILE A 1 116 ? -20.676 6.396 27.303 1.00 88.75 116 ILE A CA 1
ATOM 933 C C . ILE A 1 116 ? -21.780 7.239 26.665 1.00 88.75 116 ILE A C 1
ATOM 935 O O . ILE A 1 116 ? -21.899 8.424 26.970 1.00 88.75 116 ILE A O 1
ATOM 939 N N . VAL A 1 117 ? -22.616 6.630 25.820 1.00 86.56 117 VAL A N 1
ATOM 940 C CA . VAL A 1 117 ? -23.731 7.327 25.169 1.00 86.56 117 VAL A CA 1
ATOM 941 C C . VAL A 1 117 ? -24.724 7.858 26.202 1.00 86.56 117 VAL A C 1
ATOM 943 O O . VAL A 1 117 ? -25.091 9.028 26.130 1.00 86.56 117 VAL A O 1
ATOM 946 N N . GLU A 1 118 ? -25.113 7.052 27.190 1.00 91.00 118 GLU A N 1
ATOM 947 C CA . GLU A 1 118 ? -26.003 7.483 28.277 1.00 91.00 118 GLU A CA 1
ATOM 948 C C . GLU A 1 118 ? -25.434 8.685 29.036 1.00 91.00 118 GLU A C 1
ATOM 950 O O . GLU A 1 118 ? -26.139 9.672 29.247 1.00 91.00 118 GLU A O 1
ATOM 955 N N . HIS A 1 119 ? -24.147 8.642 29.381 1.00 90.75 119 HIS A N 1
ATOM 956 C CA . HIS A 1 119 ? -23.485 9.725 30.100 1.00 90.75 119 HIS A CA 1
ATOM 957 C C . HIS A 1 119 ? -23.412 11.015 29.270 1.00 90.75 119 HIS A C 1
ATOM 959 O O . HIS A 1 119 ? -23.707 12.102 29.769 1.00 90.75 119 HIS A O 1
ATOM 965 N N . VAL A 1 120 ? -23.068 10.908 27.983 1.00 91.12 120 VAL A N 1
ATOM 966 C CA . VAL A 1 120 ? -23.002 12.059 27.069 1.00 91.12 120 VAL A CA 1
ATOM 967 C C . VAL A 1 120 ? -24.386 12.675 26.865 1.00 91.12 120 VAL A C 1
ATOM 969 O O . VAL A 1 120 ? -24.521 13.896 26.932 1.00 91.12 120 VAL A O 1
ATOM 972 N N . VAL A 1 121 ? -25.418 11.849 26.669 1.00 91.44 121 VAL A N 1
ATOM 973 C CA . VAL A 1 121 ? -26.804 12.309 26.509 1.00 91.44 121 VAL A CA 1
ATOM 974 C C . VAL A 1 121 ? -27.313 12.977 27.785 1.00 91.44 121 VAL A C 1
ATOM 976 O O . VAL A 1 121 ? -27.940 14.031 27.697 1.00 91.44 121 VAL A O 1
ATOM 979 N N . ALA A 1 122 ? -27.034 12.413 28.962 1.00 90.69 122 ALA A N 1
ATOM 980 C CA . ALA A 1 122 ? -27.422 13.006 30.240 1.00 90.69 122 ALA A CA 1
ATOM 981 C C . ALA A 1 122 ? -26.776 14.384 30.434 1.00 90.69 122 ALA A C 1
ATOM 983 O O . ALA A 1 122 ? -27.479 15.364 30.675 1.00 90.69 122 ALA A O 1
ATOM 984 N N . ARG A 1 123 ? -25.460 14.487 30.211 1.00 87.94 123 ARG A N 1
ATOM 985 C CA . ARG A 1 123 ? -24.736 15.760 30.306 1.00 87.94 123 ARG A CA 1
ATOM 986 C C . ARG A 1 123 ? -25.267 16.795 29.317 1.00 87.94 123 ARG A C 1
ATOM 988 O O . ARG A 1 123 ? -25.415 17.961 29.661 1.00 87.94 123 ARG A O 1
ATOM 995 N N . PHE A 1 124 ? -25.570 16.382 28.090 1.00 87.81 124 PHE A N 1
ATOM 996 C CA . PHE A 1 124 ? -26.112 17.283 27.076 1.00 87.81 124 PHE A CA 1
ATOM 997 C C . PHE A 1 124 ? -27.518 17.779 27.439 1.00 87.81 124 PHE A C 1
ATOM 999 O O . PHE A 1 124 ? -27.795 18.970 27.321 1.00 87.81 124 PHE A O 1
ATOM 1006 N N . LYS A 1 125 ? -28.382 16.897 27.963 1.00 86.69 125 LYS A N 1
ATOM 1007 C CA . LYS A 1 125 ? -29.695 17.280 28.502 1.00 86.69 125 LYS A CA 1
ATOM 1008 C C . LYS A 1 125 ? -29.566 18.268 29.658 1.00 86.69 125 LYS A C 1
ATOM 1010 O O . LYS A 1 125 ? -30.304 19.245 29.687 1.00 86.69 125 LYS A O 1
ATOM 1015 N N . GLU A 1 126 ? -28.628 18.054 30.578 1.00 86.75 126 GLU A N 1
ATOM 1016 C CA . GLU A 1 126 ? -28.369 18.996 31.673 1.00 86.75 126 GLU A CA 1
ATOM 1017 C C . GLU A 1 126 ? -27.902 20.359 31.166 1.00 86.75 126 GLU A C 1
ATOM 1019 O O . GLU A 1 126 ? -28.368 21.380 31.662 1.00 86.75 126 GLU A O 1
ATOM 1024 N N . VAL A 1 127 ? -27.018 20.391 30.166 1.00 85.31 127 VAL A N 1
ATOM 1025 C CA . VAL A 1 127 ? -26.549 21.643 29.557 1.00 85.31 127 VAL A CA 1
ATOM 1026 C C . VAL A 1 127 ? -27.707 22.391 28.898 1.00 85.31 127 VAL A C 1
ATOM 1028 O O . VAL A 1 127 ? -27.884 23.573 29.179 1.00 85.31 127 VAL A O 1
ATOM 1031 N N . ILE A 1 128 ? -28.543 21.705 28.112 1.00 84.88 128 ILE A N 1
ATOM 1032 C CA . ILE A 1 128 ? -29.737 22.304 27.493 1.00 84.88 128 ILE A CA 1
ATOM 1033 C C . ILE A 1 128 ? -30.698 22.840 28.561 1.00 84.88 128 ILE A C 1
ATOM 1035 O O . ILE A 1 128 ? -31.165 23.971 28.463 1.00 84.88 128 ILE A O 1
ATOM 1039 N N . MET A 1 129 ? -30.963 22.062 29.614 1.00 80.19 129 MET A N 1
ATOM 1040 C CA . MET A 1 129 ? -31.877 22.468 30.687 1.00 80.19 129 MET A CA 1
ATOM 1041 C C . MET A 1 129 ? -31.341 23.644 31.510 1.00 80.19 129 MET A C 1
ATOM 1043 O O . MET A 1 129 ? -32.120 24.496 31.932 1.00 80.19 129 MET A O 1
ATOM 1047 N N . ARG A 1 130 ? -30.021 23.711 31.732 1.00 78.56 130 ARG A N 1
ATOM 1048 C CA . ARG A 1 130 ? -29.369 24.804 32.469 1.00 78.56 130 ARG A CA 1
ATOM 1049 C C . ARG A 1 130 ? -29.237 26.083 31.649 1.00 78.56 130 ARG A C 1
ATOM 1051 O O . ARG A 1 130 ? -29.247 27.157 32.239 1.00 78.56 130 ARG A O 1
ATOM 1058 N N . GLN A 1 131 ? -29.080 25.976 30.331 1.00 74.25 131 GLN A N 1
ATOM 1059 C CA . GLN A 1 131 ? -28.819 27.128 29.464 1.00 74.25 131 GLN A CA 1
ATOM 1060 C C . GLN A 1 131 ? -30.047 27.652 28.712 1.00 74.25 131 GLN A C 1
ATOM 1062 O O . GLN A 1 131 ? -29.892 28.687 28.078 1.00 74.25 131 GLN A O 1
ATOM 1067 N N . ARG A 1 132 ? -31.221 26.991 28.795 1.00 60.03 132 ARG A N 1
ATOM 1068 C CA . ARG A 1 132 ? -32.498 27.377 28.145 1.00 60.03 132 ARG A CA 1
ATOM 1069 C C . ARG A 1 132 ? -32.299 28.243 26.883 1.00 60.03 132 ARG A C 1
ATOM 1071 O O . ARG A 1 132 ? -32.509 29.454 2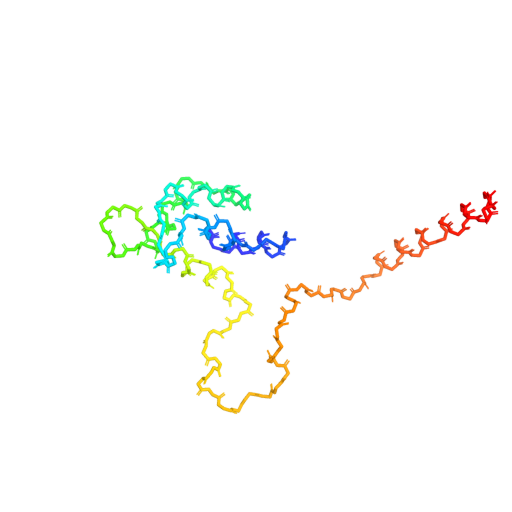6.919 1.00 60.03 132 ARG A O 1
ATOM 1078 N N . LEU A 1 133 ? -31.894 27.594 25.789 1.00 50.31 133 LEU A N 1
ATOM 1079 C CA . LEU A 1 133 ? -32.296 28.014 24.441 1.00 50.31 133 LEU A CA 1
ATOM 1080 C C . LEU A 1 133 ? -33.741 27.568 24.203 1.00 50.31 133 LEU A C 1
ATOM 1082 O O . LEU A 1 133 ? -34.069 26.440 24.645 1.00 50.31 133 LEU A O 1
#

Secondary structure (DSSP, 8-state):
-HHHHHHHHHHHHT--TTHHHHTT-TT--S-EEHHHHHHHHHHTT----HHHHHHHHHHTB-SSSSSEE-HHHHHHHHHGGG--S-GGG-S---TTS-S----S--PPPPHHHHHHHHHHHHHHHHHHHHH--

InterPro domains:
  IPR011992 EF-hand domain pair [SSF47473] (2-78)
  IPR052603 EF-hand calcium-binding domain-containing protein 6 [PTHR20875] (4-107)

Organism: NCBI:txid141414

Foldseek 3Di:
DLLVVLLVLCLVVVNQLVVQQCVQPVVVPLKHALVSNCRSCVVSVNDDDPVSSVVQQVVQPDPDPHRMGSVVVSSCSSCVVPDDPDPVPDPDDPPPPPDPDPPPDPPPQDPVNVVVVVVVVVVVVVVCVVVPD

pLDDT: mean 80.3, std 20.01, range [34.16, 97.94]

Sequence (133 aa):
DVIASIRQKCSQQRIRIGEFFRDFDKLRSGYITAGQFRIGLNMAKCVISASEFKLLLDTFRAPKAGEHIKWREFCDVVDEVFTKKGLEKNVDITLDDARTNRIYGRQAASKVDKKIVEHVVARFKEVIMRQRL